Protein AF-A0A4S1M7A1-F1 (afdb_monomer_lite)

Structure (mmCIF, N/CA/C/O backbone):
data_AF-A0A4S1M7A1-F1
#
_entry.id   AF-A0A4S1M7A1-F1
#
loop_
_atom_site.group_PDB
_atom_site.id
_atom_site.type_symbol
_atom_site.label_atom_id
_atom_site.label_alt_id
_atom_site.label_comp_id
_atom_site.label_asym_id
_atom_site.label_entity_id
_atom_site.label_seq_id
_atom_site.pdbx_PDB_ins_code
_atom_site.Cartn_x
_atom_site.Cartn_y
_atom_site.Cartn_z
_atom_site.occupancy
_atom_site.B_iso_or_equiv
_atom_site.auth_seq_id
_atom_site.auth_comp_id
_atom_site.auth_asym_id
_atom_site.auth_atom_id
_atom_site.pdbx_PDB_model_num
ATOM 1 N N . ASP A 1 1 ? 10.707 -7.694 -17.817 1.00 76.25 1 ASP A N 1
ATOM 2 C CA . ASP A 1 1 ? 11.397 -6.394 -17.709 1.00 76.25 1 ASP A CA 1
ATOM 3 C C . ASP A 1 1 ? 12.810 -6.546 -17.146 1.00 76.25 1 ASP A C 1
ATOM 5 O O . ASP A 1 1 ? 13.766 -6.229 -17.836 1.00 76.25 1 ASP A O 1
ATOM 9 N N . LEU A 1 2 ? 12.964 -7.181 -15.980 1.00 82.81 2 LEU A N 1
ATOM 10 C CA . LEU A 1 2 ? 14.264 -7.425 -15.339 1.00 82.81 2 LEU A CA 1
ATOM 11 C C . LEU A 1 2 ? 15.320 -8.114 -16.232 1.00 82.81 2 LEU A C 1
ATOM 13 O O . LEU A 1 2 ? 16.459 -7.667 -16.302 1.00 82.81 2 LEU A O 1
ATOM 17 N N . ALA A 1 3 ? 14.950 -9.169 -16.966 1.00 87.19 3 ALA A N 1
ATOM 18 C CA . ALA A 1 3 ? 15.875 -9.843 -17.887 1.00 87.19 3 ALA A CA 1
ATOM 19 C C . ALA A 1 3 ? 16.332 -8.936 -19.048 1.00 87.19 3 ALA A C 1
ATOM 21 O O . ALA A 1 3 ? 17.490 -8.994 -19.451 1.00 87.19 3 ALA A O 1
ATOM 22 N N . ARG A 1 4 ? 15.446 -8.061 -19.551 1.00 88.06 4 ARG A N 1
ATOM 23 C CA . ARG A 1 4 ? 15.779 -7.063 -20.585 1.00 88.06 4 ARG A CA 1
ATOM 24 C C . ARG A 1 4 ? 16.701 -5.981 -20.018 1.00 88.06 4 ARG A C 1
ATOM 26 O O . ARG A 1 4 ? 17.667 -5.604 -20.671 1.00 88.06 4 ARG A O 1
ATOM 33 N N . PHE A 1 5 ? 16.456 -5.561 -18.777 1.00 87.12 5 PHE A N 1
ATOM 34 C CA . PHE A 1 5 ? 17.317 -4.628 -18.052 1.00 87.12 5 PHE A CA 1
ATOM 35 C C . PHE A 1 5 ? 18.739 -5.185 -17.879 1.00 87.12 5 PHE A C 1
ATOM 37 O O . PHE A 1 5 ? 19.709 -4.517 -18.231 1.00 87.12 5 PHE A O 1
ATOM 44 N N . PHE A 1 6 ? 18.885 -6.442 -17.442 1.00 90.19 6 PHE A N 1
ATOM 45 C CA . PHE A 1 6 ? 20.199 -7.097 -17.358 1.00 90.19 6 PHE A CA 1
ATOM 46 C C . PHE A 1 6 ? 20.857 -7.323 -18.728 1.00 90.19 6 PHE A C 1
ATOM 48 O O . PHE A 1 6 ? 22.083 -7.311 -18.825 1.00 90.19 6 PHE A O 1
ATOM 55 N N . ALA A 1 7 ? 20.062 -7.454 -19.794 1.00 91.69 7 ALA A N 1
ATOM 56 C CA . ALA A 1 7 ? 20.538 -7.473 -21.177 1.00 91.69 7 ALA A CA 1
ATOM 57 C C . ALA A 1 7 ? 20.892 -6.075 -21.735 1.00 91.69 7 ALA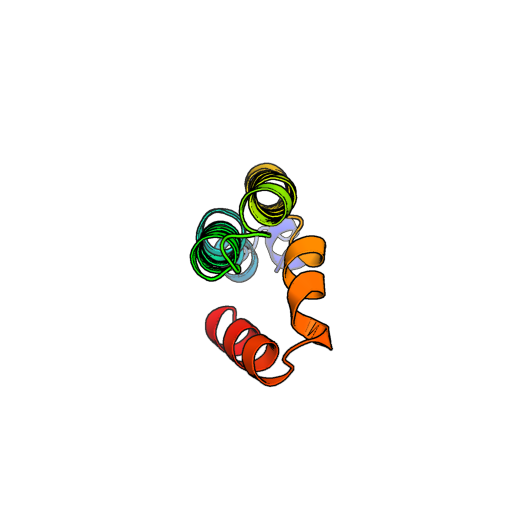 A C 1
ATOM 59 O O . ALA A 1 7 ? 21.215 -5.962 -22.916 1.00 91.69 7 ALA A O 1
ATOM 60 N N . LYS A 1 8 ? 20.877 -5.024 -20.897 1.00 87.94 8 LYS A N 1
ATOM 61 C CA . LYS A 1 8 ? 21.186 -3.623 -21.241 1.00 87.94 8 LYS A CA 1
ATOM 62 C C . LYS A 1 8 ? 20.255 -3.010 -22.291 1.00 87.94 8 LYS A C 1
ATOM 64 O O . LYS A 1 8 ? 20.654 -2.091 -23.003 1.00 87.94 8 LYS A O 1
ATOM 69 N N . ASP A 1 9 ? 19.020 -3.496 -22.385 1.00 89.81 9 ASP A N 1
ATOM 70 C CA . ASP A 1 9 ? 17.996 -2.870 -23.217 1.00 89.81 9 ASP A CA 1
ATOM 71 C C . ASP A 1 9 ? 17.660 -1.472 -22.653 1.00 89.81 9 ASP A C 1
ATOM 73 O O . ASP A 1 9 ? 17.177 -1.378 -21.521 1.00 89.81 9 ASP A O 1
ATOM 77 N N . PRO A 1 10 ? 17.893 -0.381 -23.409 1.00 85.69 10 PRO A N 1
ATOM 78 C CA . PRO A 1 10 ? 17.675 0.988 -22.937 1.00 85.69 10 PRO A CA 1
ATOM 79 C C . PRO A 1 10 ? 16.195 1.330 -22.713 1.00 85.69 10 PRO A C 1
ATOM 81 O O . PRO A 1 10 ? 15.895 2.357 -22.112 1.00 85.69 10 PRO A O 1
ATOM 84 N N . THR A 1 11 ? 15.272 0.491 -23.192 1.00 87.38 11 THR A N 1
ATOM 85 C CA . THR A 1 11 ? 13.820 0.645 -23.000 1.00 87.38 11 THR A CA 1
ATOM 86 C C . THR A 1 11 ? 13.265 -0.225 -21.869 1.00 87.38 11 THR A C 1
ATOM 88 O O . THR A 1 11 ? 12.061 -0.219 -21.620 1.00 87.38 11 THR A O 1
ATOM 91 N N . ALA A 1 12 ? 14.115 -0.999 -21.189 1.00 86.00 12 ALA A N 1
ATOM 92 C CA . ALA A 1 12 ? 13.706 -1.816 -20.055 1.00 86.00 12 ALA 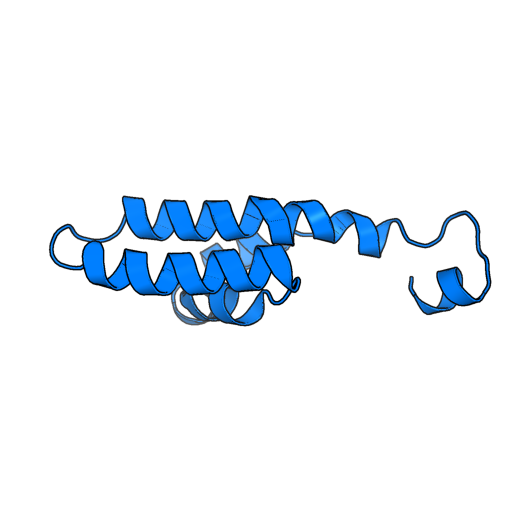A CA 1
ATOM 93 C C . ALA A 1 12 ? 13.594 -0.995 -18.762 1.00 86.00 12 ALA A C 1
ATOM 95 O O . ALA A 1 12 ? 14.228 0.044 -18.598 1.00 86.00 12 ALA A O 1
ATOM 96 N N . GLY A 1 13 ? 12.813 -1.497 -17.808 1.00 81.81 13 GLY A N 1
ATOM 97 C CA . GLY A 1 13 ? 12.634 -0.890 -16.487 1.00 81.81 13 GLY A CA 1
ATOM 98 C C . GLY A 1 13 ? 11.369 -0.040 -16.361 1.00 81.81 13 GLY A C 1
ATOM 99 O O . GLY A 1 13 ? 11.014 0.350 -15.250 1.00 81.81 13 GLY A O 1
ATOM 100 N N . THR A 1 14 ? 10.648 0.228 -17.452 1.00 85.19 14 THR A N 1
ATOM 101 C CA . THR A 1 14 ? 9.397 1.004 -17.416 1.00 85.19 14 THR A CA 1
ATOM 102 C C . THR A 1 14 ? 8.317 0.311 -16.589 1.00 85.19 14 THR A C 1
ATOM 104 O O . THR A 1 14 ? 7.645 0.960 -15.793 1.00 85.19 14 THR A O 1
ATOM 107 N N . TYR A 1 15 ? 8.183 -1.011 -16.714 1.00 82.69 15 TYR A N 1
ATOM 108 C CA . TYR A 1 15 ? 7.186 -1.750 -15.942 1.00 82.69 15 TYR A CA 1
ATOM 109 C C . TYR A 1 15 ? 7.579 -1.815 -14.469 1.00 82.69 15 TYR A C 1
ATOM 111 O O . TYR A 1 15 ? 6.735 -1.619 -13.608 1.00 82.69 15 TYR A O 1
ATOM 119 N N . MET A 1 16 ? 8.862 -2.030 -14.161 1.00 83.00 16 MET A N 1
ATOM 120 C CA . MET A 1 16 ? 9.323 -2.090 -12.768 1.00 83.00 16 MET A CA 1
ATOM 121 C C . MET A 1 16 ? 9.256 -0.734 -12.060 1.00 83.00 16 MET A C 1
ATOM 123 O O . MET A 1 16 ? 8.847 -0.664 -10.904 1.00 83.00 16 MET A O 1
ATOM 127 N N . THR A 1 17 ? 9.620 0.352 -12.745 1.00 84.50 17 THR A N 1
ATOM 128 C CA . THR A 1 17 ? 9.553 1.704 -12.169 1.00 84.50 17 THR A CA 1
ATOM 129 C C . THR A 1 17 ? 8.118 2.199 -12.006 1.00 84.50 17 THR A C 1
ATOM 131 O O . THR A 1 17 ? 7.844 2.929 -11.054 1.00 84.50 17 THR A O 1
ATOM 134 N N . GLY A 1 18 ? 7.191 1.747 -12.860 1.00 84.56 18 GLY A N 1
ATOM 135 C CA . GLY A 1 18 ? 5.759 2.035 -12.750 1.00 84.56 18 GLY A CA 1
ATOM 136 C C . GLY A 1 18 ? 5.118 1.567 -11.437 1.00 84.56 18 GLY A C 1
ATOM 137 O O . GLY A 1 18 ? 4.154 2.177 -10.984 1.00 84.56 18 GLY A O 1
ATOM 138 N N . PHE A 1 19 ? 5.687 0.557 -10.770 1.00 86.62 19 PHE A N 1
ATOM 139 C CA . PHE A 1 19 ?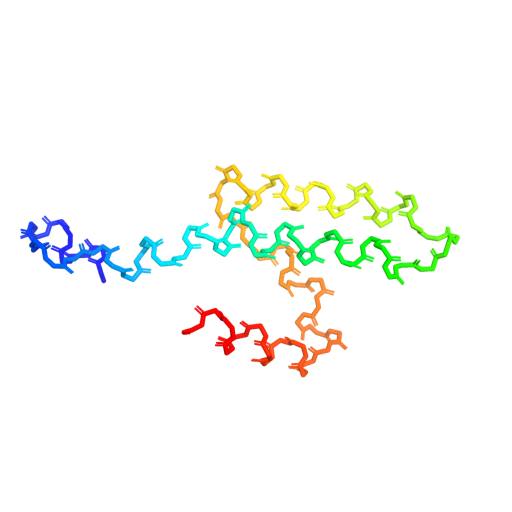 5.186 0.073 -9.479 1.00 86.62 19 PHE A CA 1
ATOM 140 C C . PHE A 1 19 ? 5.635 0.913 -8.275 1.00 86.62 19 PHE A C 1
ATOM 142 O O . PHE A 1 19 ? 4.943 0.916 -7.253 1.00 86.62 19 PHE A O 1
ATOM 149 N N . PHE A 1 20 ? 6.748 1.654 -8.361 1.00 89.56 20 PHE A N 1
ATOM 150 C CA . PHE A 1 20 ? 7.258 2.417 -7.212 1.00 89.56 20 PHE A CA 1
ATOM 151 C C . PHE A 1 20 ? 6.253 3.441 -6.663 1.00 89.56 20 PHE A C 1
ATOM 153 O O . PHE A 1 20 ? 6.056 3.465 -5.446 1.00 89.56 20 PHE A O 1
ATOM 160 N N . PRO A 1 21 ? 5.549 4.240 -7.492 1.00 91.06 21 PRO A N 1
ATOM 161 C CA . PRO A 1 21 ? 4.525 5.153 -6.990 1.00 91.06 21 PRO A CA 1
ATOM 162 C C . PRO A 1 21 ? 3.402 4.450 -6.216 1.00 91.06 21 PRO A C 1
ATOM 164 O O . PRO A 1 21 ? 2.873 4.996 -5.248 1.00 91.06 21 PRO A O 1
ATOM 167 N N . ILE A 1 22 ? 3.052 3.225 -6.604 1.00 92.00 22 ILE A N 1
ATOM 168 C CA . ILE A 1 22 ? 1.992 2.447 -5.957 1.00 92.00 22 ILE A CA 1
ATOM 169 C C . ILE A 1 22 ? 2.462 1.935 -4.599 1.00 92.00 22 ILE A C 1
ATOM 171 O O . ILE A 1 22 ? 1.771 2.130 -3.600 1.00 92.00 22 ILE A O 1
ATOM 175 N N . MET A 1 23 ? 3.656 1.346 -4.547 1.00 93.56 23 MET A N 1
ATOM 176 C CA . MET A 1 23 ? 4.255 0.829 -3.312 1.00 93.56 23 MET A CA 1
ATOM 177 C C . MET A 1 23 ? 4.510 1.944 -2.289 1.00 93.56 23 MET A C 1
ATOM 179 O O . MET A 1 23 ? 4.258 1.770 -1.098 1.00 93.56 23 MET A O 1
ATOM 183 N N . MET A 1 24 ? 4.979 3.104 -2.757 1.00 93.69 24 MET A N 1
ATOM 184 C CA . MET A 1 24 ? 5.401 4.208 -1.895 1.00 93.69 24 MET A CA 1
ATOM 185 C C . MET A 1 24 ? 4.275 5.191 -1.556 1.00 93.69 24 MET A C 1
ATOM 187 O O . MET A 1 24 ? 4.331 5.852 -0.523 1.00 93.69 24 MET A O 1
ATOM 191 N N . PHE A 1 25 ? 3.239 5.320 -2.385 1.00 94.00 25 PHE A N 1
ATOM 192 C CA . PHE A 1 25 ? 2.202 6.334 -2.157 1.00 94.00 25 PHE A CA 1
ATOM 193 C C . PHE A 1 25 ? 0.787 5.783 -2.283 1.00 94.00 25 PHE A C 1
ATOM 195 O O . PHE A 1 25 ? -0.036 6.061 -1.413 1.00 94.00 25 PHE A O 1
ATOM 202 N N . GLY A 1 26 ? 0.502 4.968 -3.301 1.00 94.62 26 GLY A N 1
ATOM 203 C CA . GLY A 1 26 ? -0.837 4.409 -3.519 1.00 94.62 26 GLY A CA 1
ATOM 204 C C . GLY A 1 26 ? -1.326 3.548 -2.351 1.00 94.62 26 GLY A C 1
ATOM 205 O O . GLY A 1 26 ? -2.359 3.827 -1.741 1.00 94.62 26 GLY A O 1
ATOM 206 N N . LEU A 1 27 ? -0.557 2.526 -1.987 1.00 95.56 27 LEU A N 1
ATOM 207 C CA . LEU A 1 27 ? -0.914 1.596 -0.918 1.00 95.56 27 LEU A CA 1
ATOM 208 C C . LEU A 1 27 ? -0.802 2.207 0.490 1.00 95.56 27 LEU A C 1
ATOM 210 O O . LEU A 1 27 ? -1.719 2.001 1.289 1.00 95.56 27 LEU A O 1
ATOM 214 N N . PRO A 1 28 ? 0.215 3.027 0.816 1.00 96.56 28 PRO A N 1
ATOM 215 C CA . PRO A 1 28 ? 0.205 3.810 2.051 1.00 96.56 28 PRO A CA 1
ATOM 216 C C . PRO A 1 28 ? -1.013 4.737 2.179 1.00 96.56 28 PRO A C 1
ATOM 218 O O . PRO A 1 28 ? -1.577 4.865 3.270 1.00 96.56 28 PRO A O 1
ATOM 221 N N . ALA A 1 29 ? -1.484 5.334 1.078 1.00 96.69 29 ALA A N 1
ATOM 222 C CA . ALA A 1 29 ? -2.723 6.109 1.079 1.00 96.69 29 ALA A CA 1
ATOM 223 C C . ALA A 1 29 ? -3.962 5.224 1.303 1.00 96.69 29 ALA A C 1
ATOM 225 O O . ALA A 1 29 ? -4.862 5.618 2.047 1.00 96.69 29 ALA A O 1
ATOM 226 N N . ALA A 1 30 ? -3.999 4.010 0.742 1.00 96.19 30 ALA A N 1
ATOM 227 C CA . ALA A 1 30 ? -5.058 3.039 1.023 1.00 96.19 30 ALA A CA 1
ATOM 228 C C . ALA A 1 30 ? -5.090 2.648 2.513 1.00 96.19 30 ALA A C 1
ATOM 230 O O . ALA A 1 30 ? -6.158 2.655 3.129 1.00 96.19 30 ALA A O 1
ATOM 231 N N . CYS A 1 31 ? -3.927 2.411 3.128 1.00 97.31 31 CYS A N 1
ATOM 232 C CA . CYS A 1 31 ? -3.800 2.195 4.572 1.00 97.31 31 CYS A CA 1
ATOM 233 C C . CYS A 1 31 ? -4.378 3.368 5.376 1.00 97.31 31 CYS A C 1
ATOM 235 O O . CYS A 1 31 ? -5.163 3.160 6.304 1.00 97.31 31 CYS A O 1
ATOM 237 N N . LEU A 1 32 ? -4.051 4.612 5.009 1.00 97.69 32 LEU A N 1
ATOM 238 C CA . LEU A 1 32 ? -4.621 5.798 5.653 1.00 97.69 32 LEU A CA 1
ATOM 239 C C . LEU A 1 32 ? -6.149 5.852 5.498 1.00 97.69 32 LEU A C 1
ATOM 241 O O . LEU A 1 32 ? -6.857 6.105 6.475 1.00 97.69 32 LEU A O 1
ATOM 245 N N . ALA A 1 33 ? -6.672 5.559 4.306 1.00 96.94 33 ALA A N 1
ATOM 246 C CA . ALA A 1 33 ? -8.110 5.515 4.056 1.00 96.94 33 ALA A CA 1
ATOM 247 C C . ALA A 1 33 ? -8.814 4.467 4.937 1.00 96.94 33 ALA A C 1
ATOM 249 O O . ALA A 1 33 ? -9.869 4.752 5.512 1.00 96.94 33 ALA A O 1
ATOM 250 N N . MET A 1 34 ? -8.208 3.291 5.132 1.00 96.69 34 MET A N 1
ATOM 251 C CA . MET A 1 34 ? -8.723 2.260 6.042 1.00 96.69 34 MET A CA 1
ATOM 252 C C . MET A 1 34 ? -8.750 2.737 7.503 1.00 96.69 34 MET A C 1
ATOM 254 O O . MET A 1 34 ? -9.702 2.452 8.229 1.00 96.69 34 MET A O 1
ATOM 258 N N . VAL A 1 35 ? -7.756 3.515 7.948 1.00 97.88 35 VAL A N 1
ATOM 259 C CA . VAL A 1 35 ? -7.738 4.095 9.306 1.00 97.88 35 VAL A CA 1
ATOM 260 C C . VAL A 1 35 ? -8.828 5.150 9.487 1.00 97.88 35 VAL A C 1
ATOM 262 O O . VAL A 1 35 ? -9.524 5.162 10.508 1.00 97.88 35 VAL A O 1
ATOM 265 N N . VAL A 1 36 ? -8.999 6.035 8.504 1.00 97.56 36 VAL A N 1
ATOM 266 C CA . VAL A 1 36 ? -10.008 7.104 8.544 1.00 97.56 36 VAL A CA 1
ATOM 267 C C . VAL A 1 36 ? -11.423 6.516 8.565 1.00 97.56 36 VAL A C 1
ATOM 269 O O . VAL A 1 36 ? -12.255 6.942 9.373 1.00 97.56 36 VAL A O 1
ATOM 272 N N . THR A 1 37 ? -11.674 5.491 7.748 1.00 96.94 37 THR A N 1
ATOM 273 C CA . THR A 1 37 ? -12.982 4.819 7.632 1.00 96.94 37 THR A CA 1
ATOM 274 C C . THR A 1 37 ? -13.259 3.791 8.734 1.00 96.94 37 THR A C 1
ATOM 276 O O . THR A 1 37 ? -14.403 3.366 8.905 1.00 96.94 37 THR A O 1
ATOM 279 N N . ALA A 1 38 ? -12.257 3.419 9.538 1.00 97.25 38 ALA A N 1
ATOM 280 C CA . ALA A 1 38 ? -12.448 2.514 10.664 1.00 97.25 38 ALA A CA 1
ATOM 281 C C . ALA A 1 38 ? -13.439 3.073 11.700 1.00 97.25 38 ALA A C 1
ATOM 283 O O . ALA A 1 38 ? -13.434 4.264 12.035 1.00 97.25 38 ALA A O 1
ATOM 284 N N . LYS A 1 39 ? -14.242 2.172 12.287 1.00 97.06 39 LYS A N 1
ATOM 285 C CA . LYS A 1 39 ? -15.141 2.487 13.410 1.00 97.06 39 LYS A CA 1
ATOM 286 C C . LYS A 1 39 ? -14.352 3.172 14.541 1.00 97.06 39 LYS A C 1
ATOM 288 O O . LYS A 1 39 ? -13.272 2.679 14.883 1.00 97.06 39 LYS A O 1
ATOM 293 N N . PRO A 1 40 ? -14.885 4.223 15.199 1.00 96.19 40 PRO A N 1
ATOM 294 C CA . PRO A 1 40 ? -14.155 4.962 16.236 1.00 96.19 40 PRO A CA 1
ATOM 295 C C . PRO A 1 40 ? -13.582 4.075 17.351 1.00 96.19 40 PRO A C 1
ATOM 297 O O . PRO A 1 40 ? -12.442 4.263 17.765 1.00 96.19 40 PRO A O 1
ATOM 300 N N . SER A 1 41 ? -14.325 3.042 17.766 1.00 97.31 41 SER A N 1
ATOM 301 C CA . SER A 1 41 ? -13.904 2.083 18.798 1.00 97.31 41 SER A CA 1
ATOM 302 C C . SER A 1 41 ? -12.743 1.166 18.388 1.00 97.31 41 SER A C 1
ATOM 304 O O . SER A 1 41 ? -12.128 0.539 19.247 1.00 97.31 41 SER A O 1
ATOM 306 N N . LYS A 1 42 ? -12.436 1.062 17.090 1.00 96.62 42 LYS A N 1
ATOM 307 C CA . LYS A 1 42 ? -11.364 0.213 16.541 1.00 96.62 42 LYS A CA 1
ATOM 308 C C . LYS A 1 42 ? -10.230 1.009 15.900 1.00 96.62 42 LYS A C 1
ATOM 310 O O . LYS A 1 42 ? -9.146 0.459 15.731 1.00 96.62 42 LYS A O 1
ATOM 315 N N . ARG A 1 43 ? -10.432 2.303 15.630 1.00 96.75 43 ARG A N 1
ATOM 316 C CA . ARG A 1 43 ? -9.486 3.168 14.912 1.00 96.75 43 ARG A CA 1
ATOM 317 C C . ARG A 1 43 ? -8.061 3.115 15.463 1.00 96.75 43 ARG A C 1
ATOM 319 O O . ARG A 1 43 ? -7.133 3.041 14.672 1.00 96.75 43 ARG A O 1
ATOM 326 N N . LYS A 1 44 ? -7.866 3.094 16.788 1.00 96.00 44 LYS A N 1
ATOM 327 C CA . LYS A 1 44 ? -6.519 3.015 17.392 1.00 96.00 44 LYS A CA 1
ATOM 328 C C . LYS A 1 44 ? -5.799 1.702 17.056 1.00 96.00 44 LYS A C 1
ATOM 330 O O . LYS A 1 44 ? -4.624 1.725 16.710 1.00 96.00 44 LYS A O 1
ATOM 335 N N . ALA A 1 45 ? -6.508 0.575 17.131 1.00 96.94 45 ALA A N 1
ATOM 336 C CA . ALA A 1 45 ? -5.951 -0.732 16.785 1.00 96.94 45 ALA A CA 1
ATOM 337 C C . ALA A 1 45 ? -5.685 -0.839 15.274 1.00 96.94 45 ALA A C 1
ATOM 339 O O . ALA A 1 45 ? -4.607 -1.267 14.870 1.00 96.94 45 ALA A O 1
ATOM 340 N N . THR A 1 46 ? -6.629 -0.376 14.447 1.00 97.06 46 THR A N 1
ATOM 341 C CA . THR A 1 46 ? -6.466 -0.324 12.988 1.00 97.06 46 THR A CA 1
ATOM 342 C C . THR A 1 46 ? -5.286 0.561 12.588 1.00 97.06 46 THR A C 1
ATOM 344 O O . THR A 1 46 ? -4.478 0.143 11.771 1.00 97.06 46 THR A O 1
ATOM 347 N N . ALA A 1 47 ? -5.129 1.739 13.201 1.00 97.00 47 ALA A N 1
ATOM 348 C CA . ALA A 1 47 ? -4.009 2.641 12.938 1.00 97.00 47 ALA A CA 1
ATOM 349 C C . ALA A 1 47 ? -2.655 1.982 13.211 1.00 97.00 47 ALA A C 1
ATOM 351 O O . ALA A 1 47 ? -1.770 2.063 12.367 1.00 97.00 47 ALA A O 1
ATOM 352 N N . GLY A 1 48 ? -2.508 1.284 14.343 1.00 96.88 48 GLY A N 1
ATOM 353 C CA . GLY A 1 48 ? -1.263 0.581 14.664 1.00 96.88 48 GLY A CA 1
ATOM 354 C C . GLY A 1 48 ? -0.869 -0.443 13.596 1.00 96.88 48 GLY A C 1
ATOM 355 O O . GLY A 1 48 ? 0.281 -0.474 13.168 1.00 96.88 48 GLY A O 1
ATOM 356 N N . MET A 1 49 ? -1.835 -1.230 13.116 1.00 96.50 49 MET A N 1
ATOM 357 C CA . MET A 1 49 ? -1.607 -2.230 12.069 1.00 96.50 49 MET A CA 1
ATOM 358 C C . MET A 1 49 ? -1.300 -1.589 10.706 1.00 96.50 49 MET A C 1
ATOM 360 O O . MET A 1 49 ? -0.304 -1.927 10.071 1.00 96.50 49 MET A O 1
ATOM 364 N N . MET A 1 50 ? -2.129 -0.633 10.275 1.00 97.62 50 MET A N 1
ATOM 365 C CA . MET A 1 50 ? -2.018 0.002 8.958 1.00 97.62 50 MET A CA 1
ATOM 366 C C . MET A 1 50 ? -0.735 0.825 8.806 1.00 97.62 50 MET A C 1
ATOM 368 O O . MET A 1 50 ? -0.159 0.846 7.723 1.00 97.62 50 MET A O 1
ATOM 372 N N . ILE A 1 51 ? -0.254 1.469 9.878 1.00 97.44 51 ILE A N 1
ATOM 373 C CA . ILE A 1 51 ? 1.035 2.179 9.866 1.00 97.44 51 ILE A CA 1
ATOM 374 C C . ILE A 1 51 ? 2.183 1.195 9.629 1.00 97.44 51 ILE A C 1
ATOM 376 O O . ILE A 1 51 ? 3.052 1.471 8.806 1.00 97.44 51 ILE A O 1
ATOM 380 N N . GLY A 1 52 ? 2.171 0.039 10.302 1.00 97.00 52 GLY A N 1
ATOM 381 C CA . GLY A 1 52 ? 3.174 -1.005 10.087 1.00 97.00 52 GLY A CA 1
ATOM 382 C C . GLY A 1 52 ? 3.201 -1.471 8.632 1.00 97.00 52 GLY A C 1
ATOM 383 O O . GLY A 1 52 ? 4.255 -1.463 8.005 1.00 97.00 52 GLY A O 1
ATOM 384 N N . PHE A 1 53 ? 2.033 -1.782 8.066 1.00 97.19 53 PHE A N 1
ATOM 385 C CA . PHE A 1 53 ? 1.940 -2.224 6.674 1.00 97.19 53 PHE A CA 1
ATOM 386 C C . PHE A 1 53 ? 2.365 -1.138 5.677 1.00 97.19 53 PHE A C 1
ATOM 388 O O . PHE A 1 53 ? 3.108 -1.427 4.742 1.00 97.19 53 PHE A O 1
ATOM 395 N N . ALA A 1 54 ? 1.953 0.115 5.896 1.00 97.12 54 ALA A N 1
ATOM 396 C CA . ALA A 1 54 ? 2.336 1.241 5.049 1.00 97.12 54 ALA A CA 1
ATOM 397 C C . ALA A 1 54 ? 3.855 1.476 5.050 1.00 97.12 54 ALA A C 1
ATOM 399 O O . ALA A 1 54 ? 4.439 1.690 3.992 1.00 97.12 54 ALA A O 1
ATOM 400 N N . LEU A 1 55 ? 4.503 1.404 6.218 1.00 96.88 55 LEU A N 1
ATOM 401 C CA . LEU A 1 55 ? 5.957 1.553 6.330 1.00 96.88 55 LEU A CA 1
ATOM 402 C C . LEU A 1 55 ? 6.701 0.397 5.656 1.00 96.88 55 LEU A C 1
ATOM 404 O O . LEU A 1 55 ? 7.687 0.634 4.960 1.00 96.88 55 LEU A O 1
ATOM 408 N N . THR A 1 56 ? 6.223 -0.840 5.821 1.00 96.19 56 THR A N 1
ATOM 409 C CA . THR A 1 56 ? 6.787 -2.005 5.132 1.00 96.19 56 THR A CA 1
ATOM 410 C C . THR A 1 56 ? 6.719 -1.830 3.616 1.00 96.19 56 THR A C 1
ATOM 412 O O . THR A 1 56 ? 7.754 -1.949 2.959 1.00 96.19 56 THR A O 1
ATOM 415 N N . ALA A 1 57 ? 5.558 -1.463 3.067 1.00 96.50 57 ALA A N 1
ATOM 416 C CA . ALA A 1 57 ? 5.405 -1.219 1.632 1.00 96.50 57 ALA A CA 1
ATOM 417 C C . ALA A 1 57 ? 6.295 -0.069 1.140 1.00 96.50 57 ALA A C 1
ATOM 419 O O . ALA A 1 57 ? 6.980 -0.212 0.131 1.00 96.50 57 ALA A O 1
ATOM 420 N N . PHE A 1 58 ? 6.363 1.032 1.894 1.00 95.81 58 PHE A N 1
ATOM 421 C CA . PHE A 1 58 ? 7.163 2.200 1.530 1.00 95.81 58 PHE A CA 1
ATOM 4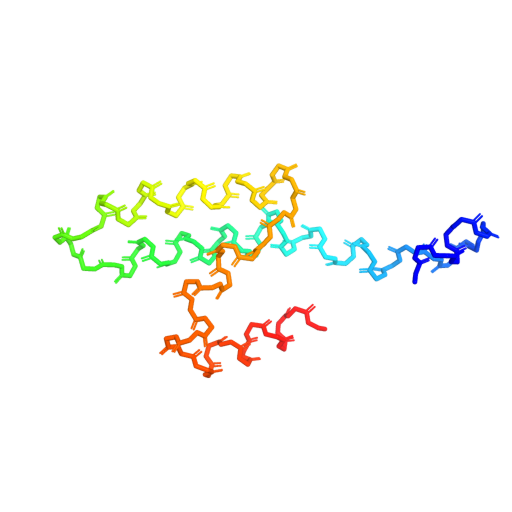22 C C . PHE A 1 58 ? 8.666 1.907 1.456 1.00 95.81 58 PHE A C 1
ATOM 424 O O . PHE A 1 58 ? 9.338 2.345 0.526 1.00 95.81 58 PHE A O 1
ATOM 431 N N . ILE A 1 59 ? 9.202 1.194 2.452 1.00 94.38 59 ILE A N 1
ATOM 432 C CA . ILE A 1 59 ? 10.649 0.971 2.591 1.00 94.38 59 ILE A CA 1
ATOM 433 C C . ILE A 1 59 ? 11.112 -0.219 1.748 1.00 94.38 59 ILE A C 1
ATOM 435 O O . ILE A 1 59 ? 12.198 -0.183 1.177 1.00 94.38 59 ILE A O 1
ATOM 439 N N . THR A 1 60 ? 10.316 -1.290 1.703 1.00 93.75 60 THR A N 1
ATOM 440 C CA . THR A 1 60 ? 10.743 -2.579 1.131 1.00 93.75 60 THR A CA 1
ATOM 441 C C . THR A 1 60 ? 10.076 -2.911 -0.201 1.00 93.75 60 THR A C 1
ATOM 443 O O . THR A 1 60 ? 10.553 -3.795 -0.904 1.00 93.75 60 THR A O 1
ATOM 446 N N . GLY A 1 61 ? 8.977 -2.235 -0.548 1.00 91.62 61 GLY A N 1
ATOM 447 C CA . GLY A 1 61 ? 8.148 -2.578 -1.704 1.00 91.62 61 GLY A CA 1
ATOM 448 C C . GLY A 1 61 ? 7.219 -3.780 -1.492 1.00 91.62 61 GLY A C 1
ATOM 449 O O . GLY A 1 61 ? 6.505 -4.148 -2.416 1.00 91.62 61 GLY A O 1
ATOM 450 N N . ILE A 1 62 ? 7.202 -4.390 -0.300 1.00 94.25 62 ILE A N 1
ATOM 451 C CA . ILE A 1 62 ? 6.334 -5.532 0.037 1.00 94.25 62 ILE A CA 1
ATOM 452 C C . ILE A 1 62 ? 4.894 -5.045 0.244 1.00 94.25 62 ILE A C 1
ATOM 454 O O . ILE A 1 62 ? 4.611 -4.306 1.191 1.00 94.25 62 ILE A O 1
ATOM 458 N N . THR A 1 63 ? 3.978 -5.472 -0.627 1.00 95.62 63 THR A N 1
ATOM 459 C CA . THR A 1 63 ? 2.576 -5.019 -0.653 1.00 95.62 63 THR A CA 1
ATOM 460 C C . THR A 1 63 ? 1.583 -6.052 -0.137 1.00 95.62 63 THR A C 1
ATOM 462 O O . THR A 1 63 ? 0.479 -5.671 0.268 1.00 95.62 63 THR A O 1
ATOM 465 N N . GLU A 1 64 ? 1.965 -7.334 -0.073 1.00 95.12 64 GLU A N 1
ATOM 466 C CA . GLU A 1 64 ? 1.027 -8.424 0.212 1.00 95.12 64 GLU A CA 1
ATOM 467 C C . GLU A 1 64 ? 0.241 -8.246 1.524 1.00 95.12 64 GLU A C 1
ATOM 469 O O . GLU A 1 64 ? -0.964 -8.507 1.519 1.00 95.12 64 GLU A O 1
ATOM 474 N N . PRO A 1 65 ? 0.825 -7.751 2.640 1.00 93.50 65 PRO A N 1
ATOM 475 C CA . PRO A 1 65 ? 0.073 -7.555 3.880 1.00 93.50 65 PRO A CA 1
ATOM 476 C C . PRO A 1 65 ? -1.104 -6.579 3.741 1.00 93.50 65 PRO A C 1
ATOM 478 O O . PRO A 1 65 ? -2.131 -6.753 4.398 1.00 93.50 65 PRO A O 1
ATOM 481 N N . ILE A 1 66 ? -0.967 -5.559 2.885 1.00 96.00 66 ILE A N 1
ATOM 482 C CA . ILE A 1 66 ? -2.024 -4.574 2.623 1.00 96.00 66 ILE A CA 1
ATOM 483 C C . ILE A 1 66 ? -3.100 -5.215 1.753 1.00 96.00 66 ILE A C 1
ATOM 485 O O . ILE A 1 66 ? -4.285 -5.124 2.064 1.00 96.00 66 ILE A O 1
ATOM 489 N N . GLU A 1 67 ? -2.693 -5.906 0.691 1.00 95.19 67 GLU A N 1
ATOM 490 C CA . GLU A 1 67 ? -3.606 -6.548 -0.256 1.00 95.19 67 GLU A CA 1
ATOM 491 C C . GLU A 1 67 ? -4.419 -7.659 0.411 1.00 95.19 67 GLU A C 1
ATOM 493 O O . GLU A 1 67 ? -5.634 -7.736 0.235 1.00 95.19 67 GLU A O 1
ATOM 498 N N . PHE A 1 68 ? -3.798 -8.458 1.277 1.00 94.19 68 PHE A N 1
ATOM 499 C CA . PHE A 1 68 ? -4.484 -9.502 2.039 1.00 94.19 68 PHE A CA 1
ATOM 500 C C . PHE A 1 68 ? -5.522 -8.949 3.017 1.00 94.19 68 PHE A C 1
ATOM 502 O O . PHE A 1 68 ? -6.493 -9.645 3.321 1.00 94.19 68 PHE A O 1
ATOM 509 N N . ALA A 1 69 ? -5.382 -7.697 3.465 1.00 93.00 69 ALA A N 1
ATOM 510 C CA . ALA A 1 69 ? -6.356 -7.068 4.352 1.00 93.00 69 ALA A CA 1
ATOM 511 C C . ALA A 1 69 ? -7.724 -6.843 3.680 1.00 93.00 69 ALA A C 1
ATOM 513 O O . ALA A 1 69 ? -8.729 -6.726 4.384 1.00 93.00 69 ALA A O 1
ATOM 514 N N . PHE A 1 70 ? -7.789 -6.797 2.341 1.00 93.75 70 PHE A N 1
ATOM 515 C CA . PHE A 1 70 ? -9.044 -6.572 1.615 1.00 93.75 70 PHE A CA 1
ATOM 516 C C . PHE A 1 70 ? -9.351 -7.567 0.494 1.00 93.75 70 PHE A C 1
ATOM 518 O O . PHE A 1 70 ? -10.522 -7.691 0.142 1.00 93.75 70 PHE A O 1
ATOM 525 N N . MET A 1 71 ? -8.369 -8.305 -0.028 1.00 94.94 71 MET A N 1
ATOM 526 C CA . MET A 1 71 ? -8.535 -9.264 -1.131 1.00 94.94 71 MET A CA 1
ATOM 527 C C . MET A 1 71 ? -9.686 -10.245 -0.881 1.00 94.94 71 MET A C 1
ATOM 529 O O . MET A 1 71 ? -10.553 -10.423 -1.734 1.00 94.94 71 MET A O 1
ATOM 533 N N . PHE A 1 72 ? -9.730 -10.838 0.314 1.00 93.12 72 PHE A N 1
ATOM 534 C CA . PHE A 1 72 ? -10.770 -11.801 0.692 1.00 93.12 72 PHE A CA 1
ATOM 535 C C . PHE A 1 72 ? -12.029 -11.145 1.268 1.00 93.12 72 PHE A C 1
ATOM 537 O O . PHE A 1 72 ? -13.081 -11.775 1.331 1.00 93.12 72 PHE A O 1
ATOM 544 N N . LEU A 1 73 ? -11.933 -9.884 1.696 1.00 95.06 73 LEU A N 1
ATOM 545 C CA . LEU A 1 73 ? -13.041 -9.152 2.309 1.00 95.06 73 LEU A CA 1
ATOM 546 C C . LEU A 1 73 ? -13.945 -8.495 1.258 1.00 95.06 73 LEU A C 1
ATOM 548 O O . LEU A 1 73 ? -15.160 -8.454 1.424 1.00 95.06 73 LEU A O 1
ATOM 552 N N . SER A 1 74 ? -13.351 -7.954 0.194 1.00 95.50 74 SER A N 1
ATOM 553 C CA . SER A 1 74 ? -14.047 -7.264 -0.887 1.00 95.50 74 SER A CA 1
ATOM 554 C C . SER A 1 74 ? -13.373 -7.567 -2.229 1.00 95.50 74 SER A C 1
ATOM 556 O O . SER A 1 74 ? -12.474 -6.834 -2.656 1.00 95.50 74 SER A O 1
ATOM 558 N N . PRO A 1 75 ? -13.837 -8.611 -2.940 1.00 93.56 75 PRO A N 1
ATOM 559 C CA . PRO A 1 75 ? -13.356 -8.929 -4.285 1.00 93.56 75 PRO A CA 1
ATOM 560 C C . PRO A 1 75 ? -13.511 -7.757 -5.264 1.00 93.56 75 PRO A C 1
ATOM 562 O O . PRO A 1 75 ? -12.681 -7.569 -6.149 1.00 93.56 75 PRO A O 1
ATOM 565 N N . LEU A 1 76 ? -14.545 -6.927 -5.075 1.00 96.50 76 LEU A N 1
ATOM 566 C CA . LEU A 1 76 ? -14.760 -5.720 -5.871 1.00 96.50 76 LEU A CA 1
ATOM 567 C C . LEU A 1 76 ? -13.648 -4.688 -5.651 1.00 96.50 76 LEU A C 1
ATOM 569 O O . LEU A 1 76 ? -13.121 -4.142 -6.616 1.00 96.50 76 LEU A O 1
ATOM 573 N N . LEU A 1 77 ? -13.271 -4.435 -4.394 1.00 94.38 77 LEU A N 1
ATOM 574 C CA . LEU A 1 77 ? -12.178 -3.511 -4.088 1.00 94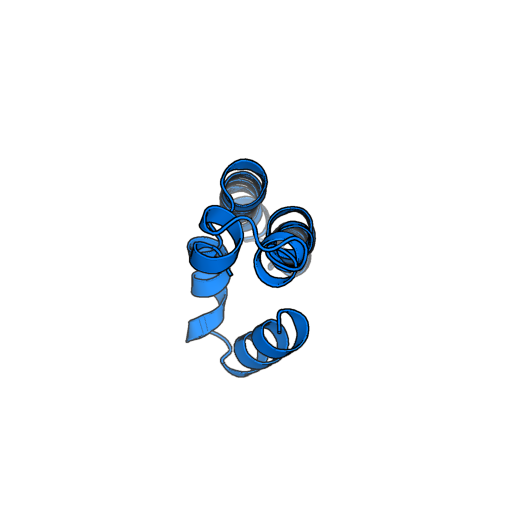.38 77 LEU A CA 1
ATOM 575 C C . LEU A 1 77 ? -10.848 -4.033 -4.644 1.00 94.38 77 LEU A C 1
ATOM 577 O O . LEU A 1 77 ? -10.048 -3.247 -5.141 1.00 94.38 77 LEU A O 1
ATOM 581 N N . TYR A 1 78 ? -10.645 -5.352 -4.619 1.00 94.81 78 TYR A N 1
ATOM 582 C CA . TYR A 1 78 ? -9.478 -5.987 -5.225 1.00 94.81 78 TYR A CA 1
ATOM 583 C C . TYR A 1 78 ? -9.427 -5.828 -6.746 1.00 94.81 78 TYR A C 1
ATOM 585 O O . TYR A 1 78 ? -8.377 -5.492 -7.286 1.00 94.81 78 TYR A O 1
ATOM 593 N N . ALA A 1 79 ? -10.561 -5.962 -7.436 1.00 95.69 79 ALA A N 1
ATOM 594 C CA . ALA A 1 79 ? -10.634 -5.694 -8.870 1.00 95.69 79 ALA A CA 1
ATOM 595 C C . ALA A 1 79 ? -10.340 -4.220 -9.203 1.00 95.69 79 ALA A C 1
ATOM 597 O O . ALA A 1 79 ? -9.587 -3.940 -10.133 1.00 95.69 79 ALA A O 1
ATOM 598 N N . VAL A 1 80 ? -10.883 -3.274 -8.426 1.00 95.69 80 VAL A N 1
ATOM 599 C CA . VAL A 1 80 ? -10.584 -1.840 -8.595 1.00 95.69 80 VAL A CA 1
ATOM 600 C C . VAL A 1 80 ? -9.095 -1.568 -8.375 1.00 95.69 80 VAL A C 1
ATOM 602 O O . VAL A 1 80 ? -8.476 -0.900 -9.195 1.00 95.69 80 VAL A O 1
ATOM 605 N N . HIS A 1 81 ? -8.505 -2.121 -7.313 1.00 94.31 81 HIS A N 1
ATOM 606 C CA . HIS A 1 81 ? -7.066 -2.031 -7.048 1.00 94.31 81 HIS A CA 1
ATOM 607 C C . HIS A 1 81 ? -6.230 -2.573 -8.213 1.00 94.31 81 HIS A C 1
ATOM 609 O O . HIS A 1 81 ? -5.297 -1.904 -8.648 1.00 94.31 81 HIS A O 1
ATOM 615 N N . ALA A 1 82 ? -6.599 -3.731 -8.768 1.00 93.38 82 ALA A N 1
ATOM 616 C CA . ALA A 1 82 ? -5.907 -4.324 -9.909 1.00 93.38 82 ALA A CA 1
ATOM 617 C C . ALA A 1 82 ? -5.953 -3.423 -11.155 1.00 93.38 82 ALA A C 1
ATOM 619 O O . ALA A 1 82 ? -4.937 -3.264 -11.821 1.00 93.38 82 ALA A O 1
ATOM 620 N N . VA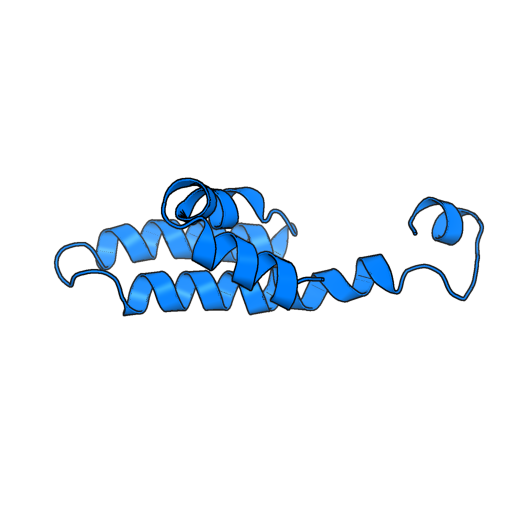L A 1 83 ? -7.097 -2.787 -11.441 1.00 94.19 83 VAL A N 1
ATOM 621 C CA . VAL A 1 83 ? -7.235 -1.845 -12.568 1.00 94.19 83 VAL A CA 1
ATOM 622 C C . VAL A 1 83 ? -6.454 -0.553 -12.333 1.00 94.19 83 VAL A C 1
ATOM 624 O O . VAL A 1 83 ? -5.870 -0.024 -13.265 1.00 94.19 83 VAL A O 1
ATOM 627 N N . LEU A 1 84 ? -6.434 -0.036 -11.102 1.00 90.62 84 LEU A N 1
ATOM 628 C CA . LEU A 1 84 ? -5.662 1.166 -10.764 1.00 90.62 84 LEU A CA 1
ATOM 629 C C . LEU A 1 84 ? -4.147 0.912 -10.736 1.00 90.62 84 LEU A C 1
ATOM 631 O O . LEU A 1 84 ? -3.374 1.865 -10.803 1.00 90.62 84 LEU A O 1
ATOM 635 N N . THR A 1 85 ? -3.741 -0.352 -10.598 1.00 88.38 85 THR A N 1
ATOM 636 C CA . THR A 1 85 ? -2.337 -0.775 -10.539 1.00 88.38 85 THR A CA 1
ATOM 637 C C . THR A 1 85 ? -1.767 -1.176 -11.900 1.00 88.38 85 THR A C 1
ATOM 639 O O . THR A 1 85 ? -0.552 -1.112 -12.082 1.00 88.38 85 THR A O 1
ATOM 642 N N . GLY A 1 86 ? -2.630 -1.622 -12.819 1.00 77.25 86 GLY A N 1
ATOM 643 C CA . GLY A 1 86 ? -2.274 -2.168 -14.133 1.00 77.25 86 GLY A CA 1
ATOM 644 C C . GLY A 1 86 ? -2.107 -1.143 -15.245 1.00 77.25 86 GLY A C 1
ATOM 645 O O . GLY A 1 86 ? -2.732 -0.063 -15.178 1.00 77.25 86 GLY A O 1
#

Sequence (86 aa):
DLARFFAKDPTAGTYMTGFFPIMMFGLPAACLAMVVTAKPSKRKATAGMMIGFALTAFITGITEPIEFAFMFLSPLLYAVHAVLTG

Radius of gyration: 15.38 Å; chains: 1; bounding box: 36×19×42 Å

pLDDT: mean 92.95, std 4.94, range [76.25, 97.88]

Foldseek 3Di:
DVVCVVVVPPPPDPLVVLLLCCLAPVLLVVLVVCLVPDDPVCSVVSNVQSVVQSVCSNPPVDNVVSCVVPVVPPVPVNVVVVVVSD

Secondary structure (DSSP, 8-state):
-HHHHHTT-TTTTHHHHHTHHIIIIIHHHHHHHHHHHS-TTTHHHHHHHHHHHHHHHHHH---HHHHHHHHTT-HHHHHHHHHHH-